Protein AF-A0A4Z0PME5-F1 (afdb_monomer_lite)

Structure (mmCIF, N/CA/C/O backbone):
data_AF-A0A4Z0PME5-F1
#
_entry.id   AF-A0A4Z0PME5-F1
#
loop_
_atom_site.group_PDB
_atom_site.id
_atom_site.type_symbol
_atom_site.label_atom_id
_atom_site.label_alt_id
_atom_site.label_comp_id
_atom_site.label_asym_id
_atom_site.label_entity_id
_atom_site.label_seq_id
_atom_site.pdbx_PDB_ins_code
_atom_site.Cartn_x
_atom_site.Cartn_y
_atom_site.Cartn_z
_atom_site.occupancy
_atom_site.B_iso_or_equiv
_atom_site.auth_seq_id
_atom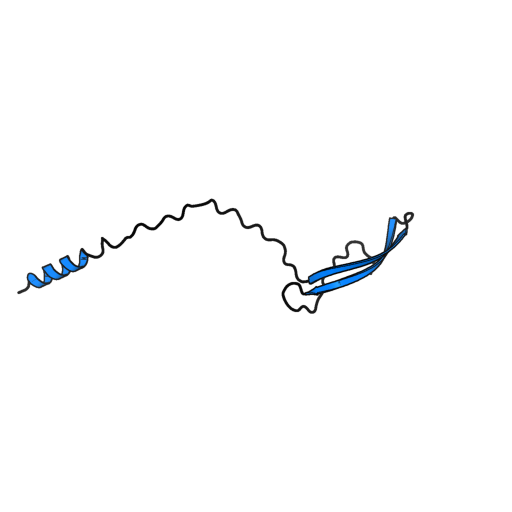_site.auth_comp_id
_atom_site.auth_asym_id
_atom_site.auth_atom_id
_atom_site.pdbx_PDB_model_num
ATOM 1 N N . MET A 1 1 ? 83.464 -2.495 -32.301 1.00 52.56 1 MET A N 1
ATOM 2 C CA . MET A 1 1 ? 82.043 -2.137 -32.533 1.00 52.56 1 MET A CA 1
ATOM 3 C C . MET A 1 1 ? 81.119 -2.611 -31.393 1.00 52.56 1 MET A C 1
ATOM 5 O O . MET A 1 1 ? 80.012 -3.049 -31.651 1.00 52.56 1 MET A O 1
ATOM 9 N N . LYS A 1 2 ? 81.545 -2.526 -30.118 1.00 49.09 2 LYS A N 1
ATOM 10 C CA . LYS A 1 2 ? 80.755 -2.983 -28.947 1.00 49.09 2 LYS A CA 1
ATOM 11 C C . LYS A 1 2 ? 80.297 -1.846 -28.013 1.00 49.09 2 LYS A C 1
ATOM 13 O O . LYS A 1 2 ? 79.425 -2.064 -27.192 1.00 49.09 2 LYS A O 1
ATOM 18 N N . LYS A 1 3 ? 80.840 -0.628 -28.176 1.00 52.44 3 LYS A N 1
ATOM 19 C CA . LYS A 1 3 ? 80.510 0.562 -27.358 1.00 52.44 3 LYS A CA 1
ATOM 20 C C . LYS A 1 3 ? 79.345 1.399 -27.912 1.00 52.44 3 LYS A C 1
ATOM 22 O O . LYS A 1 3 ? 78.796 2.230 -27.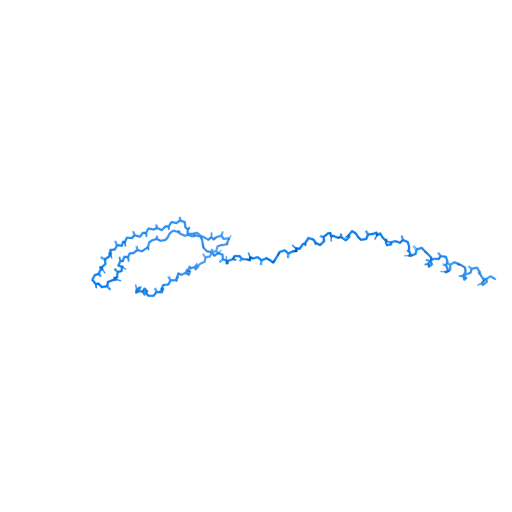205 1.00 52.44 3 LYS A O 1
ATOM 27 N N . ILE A 1 4 ? 78.967 1.173 -29.175 1.00 58.81 4 ILE A N 1
ATOM 28 C CA . ILE A 1 4 ? 77.856 1.883 -29.835 1.00 58.81 4 ILE A CA 1
ATOM 29 C C . ILE A 1 4 ? 76.510 1.275 -29.405 1.00 58.81 4 ILE A C 1
ATOM 31 O O . ILE A 1 4 ? 75.536 1.996 -29.236 1.00 58.81 4 ILE A O 1
ATOM 35 N N . LEU A 1 5 ? 76.482 -0.035 -29.126 1.00 56.38 5 LEU A N 1
ATOM 36 C CA . LEU A 1 5 ? 75.282 -0.754 -28.690 1.00 56.38 5 LEU A CA 1
ATOM 37 C C . LEU A 1 5 ? 74.873 -0.420 -27.244 1.00 56.38 5 LEU A C 1
ATOM 39 O O . LEU A 1 5 ? 73.700 -0.484 -26.900 1.00 56.38 5 LEU A O 1
ATOM 43 N N . THR A 1 6 ? 75.824 -0.030 -26.391 1.00 56.72 6 THR A N 1
ATOM 44 C CA . THR A 1 6 ? 75.534 0.372 -25.004 1.00 56.72 6 THR A CA 1
ATOM 45 C C . THR A 1 6 ? 75.011 1.80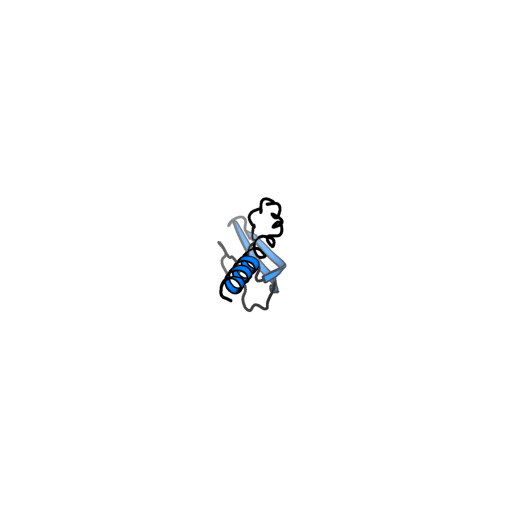6 -24.900 1.00 56.72 6 THR A C 1
ATOM 47 O O . THR A 1 6 ? 74.330 2.134 -23.934 1.00 56.72 6 THR A O 1
ATOM 50 N N . LEU A 1 7 ? 75.290 2.663 -25.891 1.00 56.44 7 LEU A N 1
ATOM 51 C CA . LEU A 1 7 ? 74.847 4.062 -25.888 1.00 56.44 7 LEU A CA 1
ATOM 52 C C . LEU A 1 7 ? 73.382 4.208 -26.343 1.00 56.44 7 LEU A C 1
ATOM 54 O O . LEU A 1 7 ? 72.661 5.060 -25.830 1.00 56.44 7 LEU A O 1
ATOM 58 N N . SER A 1 8 ? 72.914 3.341 -27.247 1.00 58.31 8 SER A N 1
ATOM 59 C CA . SER A 1 8 ? 71.526 3.337 -27.732 1.00 58.31 8 SER A CA 1
ATOM 60 C C . SER A 1 8 ? 70.520 2.816 -26.700 1.00 58.31 8 SER A C 1
ATOM 62 O O . SER A 1 8 ? 69.386 3.286 -26.669 1.00 58.31 8 SER A O 1
ATOM 64 N N . VAL A 1 9 ? 70.933 1.905 -25.812 1.00 57.81 9 VAL A N 1
ATOM 65 C CA . VAL A 1 9 ? 70.075 1.381 -24.732 1.00 57.81 9 VAL A CA 1
ATOM 66 C C . VAL A 1 9 ? 69.844 2.423 -23.630 1.00 57.81 9 VAL A C 1
ATOM 68 O O . VAL A 1 9 ? 68.740 2.516 -23.106 1.00 57.81 9 VAL A O 1
ATOM 71 N N . SER A 1 10 ? 70.842 3.262 -23.334 1.00 58.22 10 SER A N 1
ATOM 72 C CA . SER A 1 10 ? 70.706 4.363 -22.364 1.00 58.22 10 SER A CA 1
ATOM 73 C C . SER A 1 10 ? 69.794 5.488 -22.878 1.00 58.22 10 SER A C 1
ATOM 75 O O . SER A 1 10 ? 68.982 6.043 -22.133 1.00 58.22 10 SER A O 1
ATOM 77 N N . LEU A 1 11 ? 69.856 5.784 -24.182 1.00 55.66 11 LEU A N 1
ATOM 78 C CA . LEU A 1 11 ? 69.062 6.858 -24.782 1.00 55.66 11 LEU A CA 1
ATOM 79 C C . LEU A 1 11 ? 67.560 6.528 -24.859 1.00 55.66 11 LEU A C 1
ATOM 81 O O . LEU A 1 11 ? 66.737 7.439 -24.820 1.00 55.66 11 LEU A O 1
ATOM 85 N N . LEU A 1 12 ? 67.190 5.243 -24.893 1.00 55.78 12 LEU A N 1
ATOM 86 C CA . LEU A 1 12 ? 65.787 4.814 -24.919 1.00 55.78 12 LEU A CA 1
ATOM 87 C C . LEU A 1 12 ? 65.125 4.825 -23.528 1.00 55.78 12 LEU A C 1
ATOM 89 O O . LEU A 1 12 ? 63.907 4.928 -23.423 1.00 55.78 12 LEU A O 1
ATOM 93 N N . THR A 1 13 ? 65.910 4.772 -22.446 1.00 57.84 13 THR A N 1
ATOM 94 C CA . THR A 1 13 ? 65.379 4.825 -21.072 1.00 57.84 13 THR A CA 1
ATOM 95 C C . THR A 1 13 ? 65.065 6.240 -20.575 1.00 57.84 13 THR A C 1
ATOM 97 O O . THR A 1 13 ? 64.305 6.391 -19.623 1.00 57.84 13 THR A O 1
ATOM 100 N N . ALA A 1 14 ? 65.591 7.289 -21.218 1.00 53.06 14 ALA A N 1
ATOM 101 C CA . ALA A 1 14 ? 65.406 8.673 -20.767 1.00 53.06 14 ALA A CA 1
ATOM 102 C C . ALA A 1 14 ? 64.062 9.306 -21.189 1.00 53.06 14 ALA A C 1
ATOM 104 O O . ALA A 1 14 ? 63.626 10.283 -20.581 1.00 53.06 14 ALA A O 1
ATOM 105 N N . THR A 1 15 ? 63.375 8.765 -22.201 1.00 56.72 15 THR A N 1
ATOM 106 C CA . THR A 1 15 ? 62.130 9.357 -22.731 1.00 56.72 15 THR A CA 1
ATOM 107 C C . THR A 1 15 ? 60.868 8.941 -21.971 1.00 56.72 15 THR A C 1
ATOM 109 O O . THR A 1 15 ? 59.810 9.521 -22.196 1.00 56.72 15 THR A O 1
ATOM 112 N N . ALA A 1 16 ? 60.950 7.972 -21.053 1.00 55.34 16 ALA A N 1
ATOM 113 C CA . ALA A 1 16 ? 59.796 7.506 -20.274 1.00 55.34 16 ALA A CA 1
ATOM 114 C C . ALA A 1 16 ? 59.453 8.411 -19.072 1.00 55.34 16 ALA A C 1
ATOM 116 O O . ALA A 1 16 ? 58.342 8.346 -18.551 1.00 55.34 16 ALA A O 1
ATOM 117 N N . SER A 1 17 ? 60.376 9.280 -18.647 1.00 55.44 17 SER A N 1
ATOM 118 C CA . SER A 1 17 ? 60.225 10.083 -17.424 1.00 55.44 17 SER A CA 1
ATOM 119 C C . SER A 1 17 ? 59.392 11.361 -17.598 1.00 55.44 17 SER A C 1
ATOM 121 O O . SER A 1 17 ? 59.023 11.978 -16.605 1.00 55.44 17 SER A O 1
ATOM 123 N N . PHE A 1 18 ? 59.073 11.771 -18.832 1.00 58.75 18 PHE A N 1
ATOM 124 C CA . PHE A 1 18 ? 58.426 13.065 -19.114 1.00 58.75 18 PHE A CA 1
ATOM 125 C C . PHE A 1 18 ? 56.927 12.982 -19.460 1.00 58.75 18 PHE A C 1
ATOM 127 O O . PHE A 1 18 ? 56.332 13.990 -19.827 1.00 58.75 18 PHE A O 1
ATOM 134 N N . ALA A 1 19 ? 56.289 11.812 -19.337 1.00 58.09 19 ALA A N 1
ATOM 135 C CA . ALA A 1 19 ? 54.894 11.610 -19.759 1.00 58.09 19 ALA A CA 1
ATOM 136 C C . ALA A 1 19 ? 53.841 11.679 -18.630 1.00 58.09 19 ALA A C 1
ATOM 138 O O . ALA A 1 19 ? 52.663 11.416 -18.874 1.00 58.09 19 ALA A O 1
ATOM 139 N N . GLN A 1 20 ? 54.213 12.033 -17.397 1.00 66.12 20 GLN A N 1
ATOM 140 C CA . GLN A 1 20 ? 53.226 12.238 -16.331 1.00 66.12 20 GLN A CA 1
ATOM 141 C C . GLN A 1 20 ? 52.594 13.630 -16.461 1.00 66.12 20 GLN A C 1
ATOM 143 O O . GLN A 1 20 ? 53.063 14.604 -15.878 1.00 66.12 20 GLN A O 1
ATOM 148 N N . ALA A 1 21 ? 51.515 13.722 -17.245 1.00 64.69 21 ALA A N 1
ATOM 149 C CA . ALA A 1 21 ? 50.639 14.890 -17.238 1.00 64.69 21 ALA A CA 1
ATOM 150 C C . ALA A 1 21 ? 50.100 15.134 -15.811 1.00 64.69 21 ALA 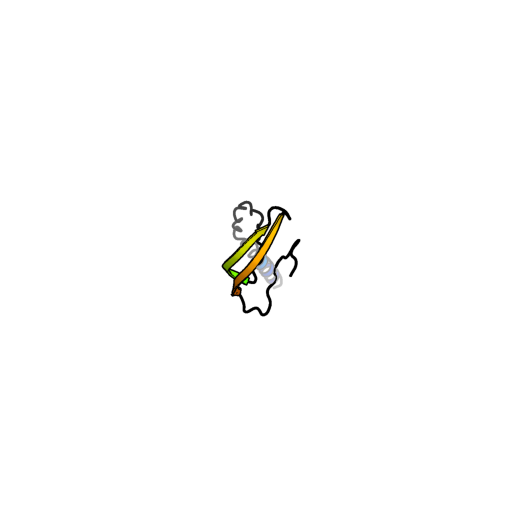A C 1
ATOM 152 O O . ALA A 1 21 ? 49.834 14.159 -15.095 1.00 64.69 21 ALA A O 1
ATOM 153 N N . PRO A 1 22 ? 49.898 16.397 -15.384 1.00 61.28 22 PRO A N 1
ATOM 154 C CA . PRO A 1 22 ? 49.286 16.691 -14.097 1.00 61.28 22 PRO A CA 1
ATOM 155 C C . PRO A 1 22 ? 47.912 16.027 -14.059 1.00 61.28 22 PRO A C 1
ATOM 157 O O . PRO A 1 22 ? 47.014 16.370 -14.830 1.00 61.28 22 PRO A O 1
ATOM 160 N N . ARG A 1 23 ? 47.750 15.036 -13.181 1.00 64.62 23 ARG A N 1
ATOM 161 C CA . ARG A 1 23 ? 46.439 14.473 -12.888 1.00 64.62 23 ARG A CA 1
ATOM 162 C C . ARG A 1 23 ? 45.645 15.617 -12.280 1.00 64.62 23 ARG A C 1
ATOM 164 O O . ARG A 1 23 ? 45.994 16.068 -11.194 1.00 64.62 23 ARG A O 1
ATOM 171 N N . LEU A 1 24 ? 44.629 16.101 -12.994 1.00 61.75 24 LEU A N 1
ATOM 172 C CA . LEU A 1 24 ? 43.636 17.007 -12.433 1.00 61.75 24 LEU A CA 1
ATOM 173 C C . LEU A 1 24 ? 43.115 16.319 -11.171 1.00 61.75 24 LEU A C 1
ATOM 175 O O . LEU A 1 24 ? 42.384 15.331 -11.252 1.00 61.75 24 LEU A O 1
ATOM 179 N N . THR A 1 25 ? 43.582 16.759 -10.005 1.00 60.97 25 THR A N 1
ATOM 180 C CA . THR A 1 25 ? 42.994 16.376 -8.732 1.00 60.97 25 THR A CA 1
ATOM 181 C C . THR A 1 25 ? 41.600 16.952 -8.792 1.00 60.97 25 THR A C 1
ATOM 183 O O . THR A 1 25 ? 41.434 18.161 -8.639 1.00 60.97 25 THR A O 1
ATOM 186 N N . ALA A 1 26 ? 40.628 16.104 -9.138 1.00 65.50 26 ALA A N 1
ATOM 187 C CA . ALA A 1 26 ? 39.226 16.437 -9.013 1.00 65.50 26 ALA A CA 1
ATOM 188 C C . ALA A 1 26 ? 39.075 17.058 -7.629 1.00 65.50 26 ALA A C 1
ATOM 190 O O . ALA A 1 26 ? 39.441 16.423 -6.639 1.00 65.50 26 ALA A O 1
ATOM 191 N N . THR A 1 27 ? 38.662 18.323 -7.587 1.00 60.75 27 THR A N 1
ATOM 192 C CA . THR A 1 27 ? 38.285 19.001 -6.357 1.00 60.75 27 THR A CA 1
ATOM 193 C C . THR A 1 27 ? 37.430 18.015 -5.579 1.00 60.75 27 THR A C 1
ATOM 195 O O . THR A 1 27 ? 36.387 17.588 -6.074 1.00 60.75 27 THR A O 1
ATOM 198 N N . THR A 1 28 ? 37.932 17.552 -4.433 1.00 65.69 28 THR A N 1
ATOM 199 C CA . THR A 1 28 ? 37.195 16.657 -3.544 1.00 65.69 28 THR A CA 1
ATOM 200 C C . THR A 1 28 ? 36.084 17.491 -2.924 1.00 65.69 28 THR A C 1
ATOM 202 O O . THR A 1 28 ? 36.178 17.927 -1.781 1.00 65.69 28 THR A O 1
ATOM 205 N N . GLU A 1 29 ? 35.050 17.773 -3.713 1.00 71.12 29 GLU A N 1
ATOM 206 C CA . GLU A 1 29 ? 33.761 18.180 -3.189 1.00 71.12 29 GLU A CA 1
ATOM 207 C C . GLU A 1 29 ? 33.346 17.084 -2.201 1.00 71.12 29 GLU A C 1
ATOM 209 O O . GLU A 1 29 ? 33.428 15.893 -2.543 1.00 71.12 29 GLU A O 1
ATOM 214 N N . PRO A 1 30 ? 32.966 17.429 -0.962 1.00 73.56 30 PRO A N 1
ATOM 215 C CA . PRO A 1 30 ? 32.528 16.436 -0.000 1.00 73.56 30 PRO A CA 1
ATOM 216 C C . PRO A 1 30 ? 31.315 15.705 -0.583 1.00 73.56 30 PRO A C 1
ATOM 218 O O . PRO A 1 30 ? 30.227 16.267 -0.698 1.00 73.56 30 PRO A O 1
ATOM 221 N N . GLN A 1 31 ? 31.509 14.445 -0.983 1.00 78.50 31 GLN A N 1
ATOM 222 C CA . GLN A 1 31 ? 30.421 13.603 -1.463 1.00 78.50 31 GLN A CA 1
ATOM 223 C C . GLN A 1 31 ? 29.455 13.388 -0.301 1.00 78.50 31 GLN A C 1
ATOM 225 O O . GLN A 1 31 ? 29.753 12.671 0.656 1.00 78.50 31 GLN A O 1
ATOM 230 N N . LEU A 1 32 ? 28.302 14.052 -0.365 1.00 86.00 32 LEU A N 1
ATOM 231 C CA . LEU A 1 32 ? 27.233 13.836 0.595 1.00 86.00 32 LEU A CA 1
ATOM 232 C C . LEU A 1 32 ? 26.784 12.368 0.515 1.00 86.00 32 LEU A C 1
ATOM 234 O O . LEU A 1 32 ? 26.683 11.820 -0.586 1.00 86.00 32 LEU A O 1
ATOM 238 N N . PRO A 1 33 ? 26.493 11.717 1.655 1.00 90.75 33 PRO A N 1
ATOM 239 C CA . PRO A 1 33 ? 26.019 10.343 1.643 1.00 90.75 33 PRO A CA 1
ATOM 240 C C . PRO A 1 33 ? 24.699 10.257 0.872 1.00 90.75 33 PRO A C 1
ATOM 242 O O . PRO A 1 33 ? 23.768 11.029 1.119 1.00 90.75 33 PRO A O 1
ATOM 245 N N . TYR A 1 34 ? 24.614 9.297 -0.048 1.00 90.88 34 TYR A N 1
ATOM 246 C CA . TYR A 1 34 ? 23.386 9.017 -0.783 1.00 90.88 34 TYR A CA 1
ATOM 247 C C . TYR A 1 34 ? 22.266 8.608 0.184 1.00 90.88 34 TYR A C 1
ATOM 249 O O . TYR A 1 34 ? 22.449 7.738 1.035 1.00 90.88 34 TYR A O 1
ATOM 257 N N . ARG A 1 35 ? 21.092 9.233 0.045 1.00 91.81 35 ARG A N 1
ATOM 258 C CA . ARG A 1 35 ? 19.888 8.929 0.829 1.00 91.81 35 ARG A CA 1
ATOM 259 C C . ARG A 1 35 ? 18.829 8.346 -0.096 1.00 91.81 35 ARG A C 1
ATOM 261 O O . ARG A 1 35 ? 18.052 9.085 -0.697 1.00 91.81 35 ARG A O 1
ATOM 268 N N . ALA A 1 36 ? 18.849 7.025 -0.241 1.00 93.19 36 ALA A N 1
ATOM 269 C CA . ALA A 1 36 ? 17.866 6.305 -1.039 1.00 93.19 36 ALA A CA 1
ATOM 270 C C . ALA A 1 36 ? 16.455 6.460 -0.454 1.00 93.19 36 ALA A C 1
ATOM 272 O O . ALA A 1 36 ? 16.284 6.576 0.759 1.00 93.19 36 ALA A O 1
ATOM 273 N N . THR A 1 37 ? 15.450 6.418 -1.325 1.00 93.19 37 THR A N 1
ATOM 274 C CA . THR A 1 37 ? 14.048 6.236 -0.937 1.00 93.19 37 THR A CA 1
ATOM 275 C C . THR A 1 37 ? 13.647 4.778 -1.145 1.00 93.19 37 THR A C 1
ATOM 277 O O . THR A 1 37 ? 14.308 4.053 -1.893 1.00 93.19 37 THR A O 1
ATOM 280 N N . ASP A 1 38 ? 12.566 4.351 -0.500 1.00 93.75 38 ASP A N 1
ATOM 281 C CA . ASP A 1 38 ? 12.059 2.994 -0.655 1.00 93.75 38 ASP A CA 1
ATOM 282 C C . ASP A 1 38 ? 11.603 2.723 -2.092 1.00 93.75 38 ASP A C 1
ATOM 284 O O . ASP A 1 38 ? 11.096 3.591 -2.810 1.00 93.75 38 ASP A O 1
ATOM 288 N N . THR A 1 39 ? 11.775 1.474 -2.518 1.00 93.62 39 THR A N 1
ATOM 289 C CA . THR A 1 39 ? 11.384 1.058 -3.865 1.00 93.62 39 THR A CA 1
ATOM 290 C C . THR A 1 39 ? 9.864 1.019 -3.988 1.00 93.62 39 THR A C 1
ATOM 292 O O . THR A 1 39 ? 9.178 0.337 -3.229 1.00 93.62 39 THR A O 1
ATOM 295 N N . LYS A 1 40 ? 9.330 1.708 -4.998 1.00 94.56 40 LYS A N 1
ATOM 296 C CA . LYS A 1 40 ? 7.898 1.731 -5.299 1.00 94.56 40 LYS A CA 1
ATOM 297 C C . LYS A 1 40 ? 7.555 0.713 -6.387 1.00 94.56 40 LYS A C 1
ATOM 299 O O . LYS A 1 40 ? 8.010 0.849 -7.518 1.00 94.56 40 LYS A O 1
ATOM 304 N N . VAL A 1 41 ? 6.726 -0.280 -6.054 1.00 96.50 41 VAL A N 1
ATOM 305 C CA . VAL A 1 41 ? 6.285 -1.331 -6.998 1.00 96.50 41 VAL A CA 1
ATOM 306 C C . VAL A 1 41 ? 4.995 -0.927 -7.715 1.00 96.50 41 VAL A C 1
ATOM 308 O O . VAL A 1 41 ? 4.938 -0.908 -8.944 1.00 96.50 41 VAL A O 1
ATOM 311 N N . ASN A 1 42 ? 3.975 -0.515 -6.957 1.00 97.62 42 ASN A N 1
ATOM 312 C CA . ASN A 1 42 ? 2.694 -0.051 -7.483 1.00 97.62 42 ASN A CA 1
ATOM 313 C C . ASN A 1 42 ? 2.515 1.442 -7.175 1.00 97.62 42 ASN A C 1
ATOM 315 O O . ASN A 1 42 ? 2.891 1.947 -6.116 1.00 97.62 42 ASN A O 1
ATOM 319 N N . ALA A 1 43 ? 1.902 2.166 -8.101 1.00 96.19 43 ALA A N 1
ATOM 320 C CA . ALA A 1 43 ? 1.439 3.523 -7.888 1.00 96.19 43 ALA A CA 1
ATOM 321 C C . ALA A 1 43 ? -0.057 3.524 -7.588 1.00 96.19 43 ALA A C 1
ATOM 323 O O . ALA A 1 43 ? -0.866 3.136 -8.428 1.00 96.19 43 ALA A O 1
ATOM 324 N N . LEU A 1 44 ? -0.410 4.010 -6.400 1.00 96.94 44 LEU A N 1
ATOM 325 C CA . LEU A 1 44 ? -1.782 4.351 -6.055 1.00 96.94 44 LEU A CA 1
ATOM 326 C C . LEU A 1 44 ? -2.201 5.599 -6.841 1.00 96.94 44 LEU A C 1
ATOM 328 O O . LEU A 1 44 ? -1.562 6.645 -6.726 1.00 96.94 44 LEU A O 1
ATOM 332 N N . VAL A 1 45 ? -3.238 5.463 -7.664 1.00 97.69 45 VAL A N 1
ATOM 333 C CA . VAL A 1 45 ? -3.786 6.537 -8.505 1.00 97.69 45 VAL A CA 1
ATOM 334 C C . VAL A 1 45 ? -4.977 7.193 -7.819 1.00 97.69 45 VAL A C 1
ATOM 336 O O . VAL A 1 45 ? -5.086 8.415 -7.803 1.00 97.69 45 VAL A O 1
ATOM 339 N N . HIS A 1 46 ? -5.869 6.384 -7.247 1.00 98.62 46 HIS A N 1
ATOM 340 C CA . HIS A 1 46 ? -7.061 6.876 -6.572 1.00 98.62 46 HIS A CA 1
ATOM 341 C C . HIS A 1 46 ? -7.493 5.932 -5.454 1.00 98.62 46 HIS A C 1
ATOM 343 O O . HIS A 1 46 ? -7.341 4.713 -5.563 1.00 98.62 46 HIS A O 1
ATOM 349 N N . THR A 1 47 ? -8.092 6.516 -4.420 1.00 98.25 47 THR A N 1
ATOM 350 C CA . THR A 1 47 ? -8.692 5.799 -3.299 1.00 98.25 47 THR A CA 1
ATOM 351 C C . THR A 1 47 ? -10.081 6.347 -3.056 1.00 98.25 47 THR A C 1
ATOM 353 O O . THR A 1 47 ? -10.250 7.552 -2.867 1.00 98.25 47 THR A O 1
ATOM 356 N N . LYS A 1 48 ? -11.056 5.446 -2.984 1.00 98.44 48 LYS A N 1
ATOM 357 C CA . LYS A 1 48 ? -12.393 5.749 -2.486 1.00 98.44 48 LYS A CA 1
ATOM 358 C C . LYS A 1 48 ? -12.637 4.960 -1.210 1.00 98.44 48 LYS A C 1
ATOM 360 O O . LYS A 1 48 ? -12.387 3.756 -1.172 1.00 98.44 48 LYS A O 1
ATOM 365 N N . LEU A 1 49 ? -13.160 5.642 -0.199 1.00 98.19 49 LEU A N 1
ATOM 366 C CA . LEU A 1 49 ? -13.538 5.056 1.079 1.00 98.19 49 LEU A CA 1
ATOM 367 C C . LEU A 1 49 ? -15.042 5.236 1.279 1.00 98.19 49 LEU A C 1
ATOM 369 O O . LEU A 1 49 ? -15.550 6.350 1.172 1.00 98.19 49 LEU A O 1
ATOM 373 N N . ASP A 1 50 ? -15.737 4.139 1.556 1.00 98.19 50 ASP A N 1
ATOM 374 C CA . ASP A 1 50 ? -17.111 4.151 2.058 1.00 98.19 50 ASP A CA 1
ATOM 375 C C . ASP A 1 50 ? -17.066 3.631 3.488 1.00 98.19 50 ASP A C 1
ATOM 377 O O . ASP A 1 50 ? -16.773 2.454 3.714 1.00 98.19 50 ASP A O 1
ATOM 381 N N . VAL A 1 51 ? -17.230 4.538 4.448 1.00 97.75 51 VAL A N 1
ATOM 382 C CA . VAL A 1 51 ? -16.936 4.274 5.854 1.00 97.75 51 VAL A CA 1
ATOM 383 C C . VAL A 1 51 ? -18.044 4.756 6.773 1.00 97.75 51 VAL A C 1
ATOM 385 O O . VAL A 1 51 ? -18.708 5.762 6.525 1.00 97.75 51 VAL A O 1
ATOM 388 N N . ARG A 1 52 ? -18.195 4.045 7.888 1.00 97.69 52 ARG A N 1
ATOM 389 C CA . ARG A 1 52 ? -19.114 4.367 8.973 1.00 97.69 52 ARG A CA 1
ATOM 390 C C . ARG A 1 52 ? -18.412 4.202 10.314 1.00 97.69 52 ARG A C 1
ATOM 392 O O . ARG A 1 52 ? -17.912 3.126 10.645 1.00 97.69 52 ARG A O 1
ATOM 399 N N . PHE A 1 53 ? -18.427 5.270 11.099 1.00 97.81 53 PHE A N 1
ATOM 400 C CA . PHE A 1 53 ? -17.848 5.297 12.436 1.00 97.81 53 PHE A CA 1
ATOM 401 C C . PHE A 1 53 ? -18.792 4.650 13.455 1.00 97.81 53 PHE A C 1
ATOM 403 O O . PHE A 1 53 ? -19.990 4.937 13.478 1.00 97.81 53 PHE A O 1
ATOM 410 N N . ASP A 1 54 ? -18.243 3.796 14.314 1.00 97.81 54 ASP A N 1
ATOM 411 C CA . ASP A 1 54 ? -18.893 3.299 15.525 1.00 97.81 54 ASP A CA 1
ATOM 412 C C . ASP A 1 54 ? -18.081 3.775 16.730 1.00 97.81 54 ASP A C 1
ATOM 414 O O . ASP A 1 54 ? -17.095 3.157 17.136 1.00 97.81 54 ASP A O 1
ATOM 418 N N . TYR A 1 55 ? -18.479 4.920 17.280 1.00 97.06 55 TYR A N 1
ATOM 419 C CA . TYR A 1 55 ? -17.772 5.559 18.388 1.00 97.06 55 TYR A CA 1
ATOM 420 C C . TYR A 1 55 ? -17.869 4.770 19.697 1.00 97.06 55 TYR A C 1
ATOM 422 O O . TYR A 1 55 ? -16.934 4.819 20.493 1.00 97.06 55 TYR A O 1
ATOM 430 N N . ALA A 1 56 ? -18.949 4.008 19.907 1.00 97.75 56 ALA A N 1
ATOM 431 C CA . ALA A 1 56 ? -19.120 3.197 21.111 1.00 97.75 56 ALA A CA 1
ATOM 432 C C . ALA A 1 56 ? -18.083 2.066 21.162 1.00 97.75 56 ALA A C 1
ATOM 434 O O . ALA A 1 56 ? -17.479 1.817 22.206 1.00 97.75 56 ALA A O 1
ATOM 435 N N . LYS A 1 57 ? -17.826 1.421 20.018 1.00 96.69 57 LYS A N 1
ATOM 436 C CA . LYS A 1 57 ? -16.787 0.384 19.896 1.00 96.69 57 LYS A CA 1
ATOM 437 C C . LYS A 1 57 ? -15.408 0.943 19.552 1.00 96.69 57 LYS A C 1
ATOM 439 O O . LYS A 1 57 ? -14.414 0.241 19.717 1.00 96.69 57 LYS A O 1
ATOM 444 N N . ARG A 1 58 ? -15.339 2.211 19.129 1.00 96.81 58 ARG A N 1
ATOM 445 C CA . ARG A 1 58 ? -14.150 2.881 18.571 1.00 96.81 58 ARG A CA 1
ATOM 446 C C . ARG A 1 58 ? -13.659 2.201 17.292 1.00 96.81 58 ARG A C 1
ATOM 448 O O . ARG A 1 58 ? -12.458 2.047 17.089 1.00 96.81 58 ARG A O 1
ATOM 455 N N . TYR A 1 59 ? -14.599 1.751 16.463 1.00 97.38 59 TYR A N 1
ATOM 456 C CA . TYR A 1 59 ? -14.330 1.020 15.224 1.00 97.38 59 TYR A CA 1
ATOM 457 C C . TYR A 1 59 ? -14.685 1.870 14.002 1.00 97.38 59 TYR A C 1
ATOM 459 O O . TYR A 1 59 ? -15.563 2.736 14.048 1.00 97.38 59 TYR A O 1
ATOM 467 N N . LEU A 1 60 ? -14.010 1.581 12.892 1.00 97.19 60 LEU A N 1
ATOM 468 C CA . LEU A 1 60 ? -14.313 2.124 11.576 1.00 97.19 60 LEU A CA 1
ATOM 469 C C . LEU A 1 60 ? -14.689 0.963 10.660 1.00 97.19 60 LEU A C 1
ATOM 471 O O . LEU A 1 60 ? -13.825 0.191 10.253 1.00 97.19 60 LEU A O 1
ATOM 475 N N . TYR A 1 61 ? -15.972 0.836 10.343 1.00 97.25 61 TYR A N 1
ATOM 476 C CA . TYR A 1 61 ? -16.430 -0.160 9.379 1.00 97.25 61 TYR A CA 1
ATOM 477 C C . TYR A 1 61 ? -16.445 0.456 7.991 1.00 97.25 61 TYR A C 1
ATOM 479 O O . TYR A 1 61 ? -16.800 1.626 7.845 1.00 97.25 61 TYR A O 1
ATOM 487 N N . GLY A 1 62 ? -16.127 -0.317 6.961 1.00 96.12 62 GLY A N 1
ATOM 488 C CA . GLY A 1 62 ? -16.218 0.206 5.609 1.00 96.12 62 GLY A CA 1
ATOM 489 C C . GLY A 1 62 ? -15.593 -0.672 4.548 1.00 96.12 62 GLY A C 1
ATOM 490 O O . GLY A 1 62 ? -15.170 -1.798 4.805 1.00 96.12 62 GLY A O 1
ATOM 491 N N . LYS A 1 63 ? -15.551 -0.119 3.339 1.00 97.38 63 LYS A N 1
ATOM 492 C CA . LYS A 1 63 ? -14.907 -0.705 2.166 1.00 97.38 63 LYS A CA 1
ATOM 493 C C . LYS A 1 63 ? -13.962 0.316 1.547 1.00 97.38 63 LYS A C 1
ATOM 495 O O . LYS A 1 63 ? -14.265 1.510 1.488 1.00 97.38 63 LYS A O 1
ATOM 500 N N . ALA A 1 64 ? -12.827 -0.175 1.065 1.00 97.06 64 ALA A N 1
ATOM 501 C CA . ALA A 1 64 ? -11.861 0.608 0.313 1.00 97.06 64 ALA A CA 1
ATOM 502 C C . ALA A 1 64 ? -11.807 0.107 -1.134 1.00 97.06 64 ALA A C 1
ATOM 504 O O . ALA A 1 64 ? -11.653 -1.089 -1.374 1.00 97.06 64 ALA A O 1
ATOM 505 N N . TRP A 1 65 ? -11.895 1.027 -2.094 1.00 98.31 65 TRP A N 1
ATOM 506 C CA . TRP A 1 65 ? -11.614 0.753 -3.503 1.00 98.31 65 TRP A CA 1
ATOM 507 C C . TRP A 1 65 ? -10.331 1.472 -3.897 1.00 98.31 65 TRP A C 1
ATOM 509 O O . TRP A 1 65 ? -10.228 2.694 -3.758 1.00 98.31 65 TRP A O 1
ATOM 519 N N . LEU A 1 66 ? -9.363 0.706 -4.397 1.00 97.81 66 LEU A N 1
ATOM 520 C CA . LEU A 1 66 ? -8.047 1.194 -4.792 1.00 97.81 66 LEU A CA 1
ATOM 521 C C . LEU A 1 66 ? -7.905 1.107 -6.311 1.00 97.81 66 LEU A C 1
ATOM 523 O O . LEU A 1 66 ? -8.088 0.043 -6.896 1.00 97.81 66 LEU A O 1
ATOM 527 N N . THR A 1 67 ? -7.552 2.220 -6.951 1.00 98.12 67 THR A N 1
ATOM 528 C CA . THR A 1 67 ? -7.120 2.239 -8.355 1.00 98.12 67 THR A CA 1
ATOM 529 C C . THR A 1 67 ? -5.605 2.314 -8.384 1.00 98.12 67 THR A C 1
ATOM 531 O O . THR A 1 67 ? -5.017 3.284 -7.902 1.00 98.12 67 THR A O 1
ATOM 534 N N . LEU A 1 68 ? -4.969 1.286 -8.935 1.00 97.25 68 LEU A N 1
ATOM 535 C CA . LEU A 1 68 ? -3.521 1.115 -8.925 1.00 97.25 68 LEU A CA 1
ATOM 536 C C . LEU A 1 68 ? -3.005 0.921 -10.348 1.00 97.25 68 LEU A C 1
ATOM 538 O O . LEU A 1 68 ? -3.708 0.397 -11.210 1.00 97.25 68 LEU A O 1
ATOM 542 N N . LYS A 1 69 ? -1.751 1.303 -10.573 1.00 96.69 69 LYS A N 1
ATOM 543 C CA . LYS A 1 69 ? -0.996 0.952 -11.779 1.00 96.69 69 LYS A CA 1
ATOM 544 C C . LYS A 1 69 ? 0.412 0.486 -11.403 1.00 96.69 69 LYS A C 1
ATOM 546 O O . LYS A 1 69 ? 0.913 0.916 -10.360 1.00 96.69 69 LYS A O 1
ATOM 551 N N . PRO A 1 70 ? 1.076 -0.349 -12.212 1.00 97.38 70 PRO A N 1
ATOM 552 C CA . PRO A 1 70 ? 2.487 -0.647 -11.994 1.00 97.38 70 PRO A CA 1
ATOM 553 C C . PRO A 1 70 ? 3.328 0.641 -12.064 1.00 97.38 70 PRO A C 1
ATOM 555 O O . PRO A 1 70 ? 3.017 1.536 -12.853 1.00 97.38 70 PRO A O 1
ATOM 558 N N . TYR A 1 71 ? 4.345 0.783 -11.206 1.00 96.19 71 TYR A N 1
ATOM 559 C CA . TYR A 1 71 ? 5.151 2.010 -11.149 1.00 96.19 71 TYR A CA 1
ATOM 560 C C . TYR A 1 71 ? 6.232 2.058 -12.236 1.00 96.19 71 TYR A C 1
ATOM 562 O O . TYR A 1 71 ? 6.338 3.068 -12.925 1.00 96.19 71 TYR A O 1
ATOM 570 N N . ALA A 1 72 ? 7.001 0.977 -12.404 1.00 94.56 72 ALA A N 1
ATOM 571 C CA . ALA A 1 72 ? 8.103 0.903 -13.373 1.00 94.56 72 ALA A CA 1
ATOM 572 C C . ALA A 1 72 ? 7.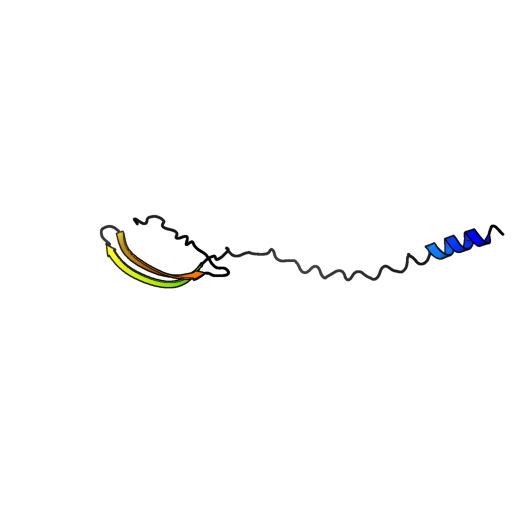939 -0.240 -14.388 1.00 94.56 72 ALA A C 1
ATOM 574 O O . ALA A 1 72 ? 8.046 -0.019 -15.590 1.00 94.56 72 ALA A O 1
ATOM 575 N N . TYR A 1 73 ? 7.633 -1.448 -13.912 1.00 95.06 73 TYR A N 1
ATOM 576 C CA . TYR A 1 73 ? 7.473 -2.653 -14.730 1.00 95.06 73 TYR A CA 1
ATOM 577 C C . TYR A 1 73 ? 6.129 -3.312 -14.444 1.00 95.06 73 TYR A C 1
ATOM 579 O O . TYR A 1 73 ? 5.545 -3.063 -13.391 1.00 95.06 73 TYR A O 1
ATOM 587 N N . ALA A 1 74 ? 5.647 -4.153 -15.362 1.00 96.25 74 ALA A N 1
ATOM 588 C CA . ALA A 1 74 ? 4.440 -4.944 -15.140 1.00 96.25 74 ALA A CA 1
ATOM 589 C C . ALA A 1 74 ? 4.571 -5.783 -13.857 1.00 96.25 74 ALA A C 1
ATOM 591 O O . ALA A 1 74 ? 5.632 -6.335 -13.571 1.00 96.25 74 ALA A O 1
ATOM 592 N N . THR A 1 75 ? 3.491 -5.852 -13.081 1.00 95.94 75 THR A N 1
ATOM 593 C CA . THR A 1 75 ? 3.432 -6.585 -11.813 1.00 95.94 75 THR A CA 1
ATOM 594 C C . THR A 1 75 ? 2.123 -7.357 -11.729 1.00 95.94 75 THR A C 1
ATOM 596 O O . THR A 1 75 ? 1.100 -6.906 -12.246 1.00 95.94 75 THR A O 1
ATOM 599 N N . ASP A 1 76 ? 2.179 -8.523 -11.102 1.00 96.25 76 ASP A N 1
ATOM 600 C CA . ASP A 1 76 ? 1.082 -9.474 -10.921 1.00 96.25 76 ASP A CA 1
ATOM 601 C C . ASP A 1 76 ? 0.560 -9.509 -9.476 1.00 96.25 76 ASP A C 1
ATOM 603 O O . ASP A 1 76 ? -0.407 -10.209 -9.179 1.00 96.25 76 ASP A O 1
ATOM 607 N N . SER A 1 77 ? 1.183 -8.746 -8.574 1.00 95.50 77 SER A N 1
ATOM 608 C CA . SER A 1 77 ? 0.885 -8.763 -7.149 1.00 95.50 77 SER A CA 1
ATOM 609 C C . SER A 1 77 ? 0.724 -7.357 -6.573 1.00 95.50 77 SER A C 1
ATOM 611 O O . SER A 1 77 ? 1.178 -6.345 -7.115 1.00 95.50 77 SER A O 1
ATOM 613 N N . LEU A 1 78 ? 0.012 -7.301 -5.449 1.00 95.31 78 LEU A N 1
ATOM 614 C CA . LEU A 1 78 ? -0.207 -6.103 -4.655 1.00 95.31 78 LEU A CA 1
ATOM 615 C C . LEU A 1 78 ? -0.006 -6.461 -3.186 1.00 95.31 78 LEU A C 1
ATOM 617 O O . LEU A 1 78 ? -0.611 -7.408 -2.685 1.00 95.31 78 LEU A O 1
ATOM 621 N N . ARG A 1 79 ? 0.810 -5.673 -2.488 1.00 95.44 79 ARG A N 1
ATOM 622 C CA . ARG A 1 79 ? 0.995 -5.780 -1.040 1.00 95.44 79 ARG A CA 1
ATOM 623 C C . ARG A 1 79 ? 0.260 -4.638 -0.343 1.00 95.44 79 ARG A C 1
ATOM 625 O O . ARG A 1 79 ? 0.469 -3.479 -0.691 1.00 95.44 79 ARG A O 1
ATOM 632 N N . LEU A 1 80 ? -0.576 -4.974 0.637 1.00 95.75 80 LEU A N 1
ATOM 633 C CA . LEU A 1 80 ? -1.312 -4.026 1.475 1.00 95.75 80 LEU A CA 1
ATOM 634 C C . LEU A 1 80 ? -0.980 -4.278 2.946 1.00 95.75 80 LEU A C 1
ATOM 636 O O . LEU A 1 80 ? -0.906 -5.429 3.374 1.00 95.75 80 LEU A O 1
ATOM 640 N N . ASP A 1 81 ? -0.812 -3.205 3.713 1.00 96.38 81 ASP A N 1
ATOM 641 C CA . ASP A 1 81 ? -0.605 -3.292 5.157 1.00 96.38 81 ASP A CA 1
ATOM 642 C C . ASP A 1 81 ? -1.950 -3.217 5.885 1.00 96.38 81 ASP A C 1
ATOM 644 O O . ASP A 1 81 ? -2.705 -2.259 5.721 1.00 96.38 81 ASP A O 1
ATOM 648 N N . ALA A 1 82 ? -2.236 -4.229 6.707 1.00 96.31 82 ALA A N 1
ATOM 649 C CA . ALA A 1 82 ? -3.531 -4.409 7.361 1.00 96.31 82 ALA A CA 1
ATOM 650 C C . ALA A 1 82 ? -3.410 -4.587 8.883 1.00 96.31 82 ALA A C 1
ATOM 652 O O . ALA A 1 82 ? -3.888 -5.555 9.475 1.00 96.31 82 ALA A O 1
ATOM 653 N N . LYS A 1 83 ? -2.716 -3.661 9.550 1.00 96.75 83 LYS A N 1
ATOM 654 C CA . LYS A 1 83 ? -2.514 -3.738 11.001 1.00 96.75 83 LYS A CA 1
ATOM 655 C C . LYS A 1 83 ? -3.810 -3.416 11.749 1.00 96.75 83 LYS A C 1
ATOM 657 O O . LYS A 1 83 ? -4.316 -2.305 11.650 1.00 96.75 83 LYS A O 1
ATOM 662 N N . GLY A 1 84 ? -4.289 -4.366 12.555 1.00 95.75 84 GLY A N 1
ATOM 663 C CA . GLY A 1 84 ? -5.509 -4.188 13.351 1.00 95.75 84 GLY A CA 1
ATOM 664 C C . GLY A 1 84 ? -6.786 -4.123 12.509 1.00 95.75 84 GLY A C 1
ATOM 665 O O . GLY A 1 84 ? -7.762 -3.524 12.949 1.00 95.75 84 GLY A O 1
ATOM 666 N N . MET A 1 85 ? -6.763 -4.697 11.303 1.00 96.44 85 MET A N 1
ATOM 667 C CA . MET A 1 85 ? -7.925 -4.820 10.424 1.00 96.44 85 MET A CA 1
ATOM 668 C C . MET A 1 85 ? -8.480 -6.245 10.484 1.00 96.44 85 MET A C 1
ATOM 670 O O . MET A 1 85 ? -7.712 -7.200 10.580 1.00 96.44 85 MET A O 1
ATOM 674 N N . ASP A 1 86 ? -9.801 -6.358 10.400 1.00 94.62 86 ASP A N 1
ATOM 675 C CA . ASP A 1 86 ? -10.528 -7.610 10.176 1.00 94.62 86 ASP A CA 1
ATOM 676 C C . ASP A 1 86 ? -10.971 -7.625 8.701 1.00 94.62 86 ASP A C 1
ATOM 678 O O . ASP A 1 86 ? -11.529 -6.620 8.241 1.00 94.62 86 ASP A O 1
ATOM 682 N N . ILE A 1 87 ? -10.625 -8.678 7.945 1.00 88.31 87 ILE A N 1
ATOM 683 C CA . ILE A 1 87 ? -10.748 -8.744 6.469 1.00 88.31 87 ILE A CA 1
ATOM 684 C C . ILE A 1 87 ? -11.604 -9.931 6.044 1.00 88.31 87 ILE A C 1
ATOM 686 O O . ILE A 1 87 ? -11.262 -11.067 6.437 1.00 88.31 87 ILE A O 1
#

Organism: NCBI:txid877208

pLDDT: mean 83.11, std 17.76, range [49.09, 9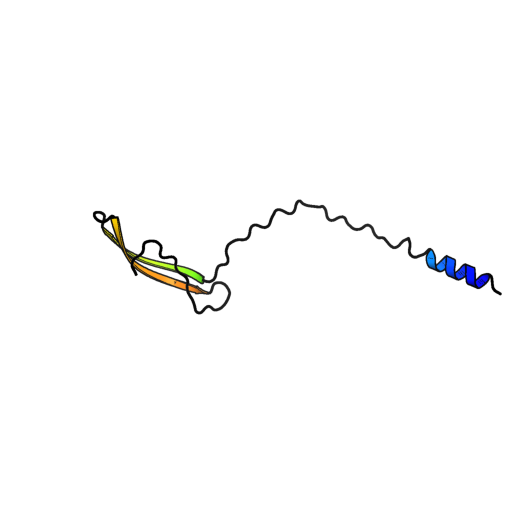8.62]

Sequence (87 aa):
MKKILTLSVSLLTATASFAQAPRLTATTEPQLPYRATDTKVNALVHTKLDVRFDYAKRYLYGKAWLTLKPYAYATDSLRLDAKGMDI

Secondary structure (DSSP, 8-state):
--SHHHHHHHHHHGGGGG-------------PPP-PPPPP-EEEEEEEEEEEEETTTTEEEEEEEEEEEESSS--S------TT---

Radius of gyration: 35.59 Å; chains: 1; bounding box: 101×28×54 Å

Foldseek 3Di:
DPVVVVVVVVVVVVVVPPPDDPDPPPPPPPPDDDDDDDDDFKDFPDKDWDWDADVVVRDIDTDIDTDIDTDPDDDDDDDDDAPPHDD